Protein 1I9F (pdb70)

Radius of gyration: 8.69 Å; Cα contacts (8 Å, |Δi|>4): 3; chains: 1; bounding box: 22×20×10 Å

Solvent-accessible surface area: 2377 Å² total; per-residue (Å²): 279,226,77,108,177,86,34,53,100,100,77,175,204,174,142,68,63,96,138

Secondary structure (DSSP, 8-state):
---S---HHHHHHHHHHH-

Structure (mmCIF, N/CA/C/O backbone):
data_1I9F
#
_entry.id   1I9F
#
_cell.length_a   1.000
_cell.length_b   1.000
_cell.length_c   1.000
_cell.angle_alpha   90.00
_cell.angle_beta   90.00
_cell.angle_gamma   90.00
#
_symmetry.space_group_name_H-M   'P 1'
#
loop_
_entity.id
_entity.type
_entity.pdbx_description
1 polymer 'REV RESPONSE ELEMENT RNA'
2 polymer 'RSG-1.2 PEPTIDE'
#
loop_
_atom_site.group_PDB
_atom_site.id
_atom_site.type_symbol
_atom_site.label_atom_id
_atom_site.label_alt_id
_atom_site.label_comp_id
_atom_site.label_asym_id
_atom_site.label_entity_id
_atom_site.label_seq_id
_atom_site.pdbx_PDB_ins_code
_atom_site.Cartn_x
_atom_site.Cartn_y
_atom_site.Cartn_z
_atom_site.occupancy
_atom_site.B_iso_or_equiv
_atom_site.auth_seq_id
_atom_site.auth_comp_id
_atom_site.auth_asym_id
_atom_site.auth_atom_id
_atom_site.pdbx_PDB_model_num
ATOM 1104 N N . ARG B 2 1 ? 3.790 13.848 3.313 1.00 0.00 201 ARG B N 1
ATOM 1105 C CA . ARG B 2 1 ? 2.401 13.388 3.426 1.00 0.00 201 ARG B CA 1
ATOM 1106 C C . ARG B 2 1 ? 2.351 11.863 3.375 1.00 0.00 201 ARG B C 1
ATOM 1107 O O . ARG B 2 1 ? 3.300 11.246 2.894 1.00 0.00 201 ARG B O 1
ATOM 1130 N N . ARG B 2 2 ? 1.219 11.312 3.809 1.00 0.00 202 ARG B N 1
ATOM 1131 C CA . ARG B 2 2 ? 0.694 9.969 3.633 1.00 0.00 202 ARG B CA 1
ATOM 1132 C C . ARG B 2 2 ? 1.739 8.879 3.892 1.00 0.00 202 ARG B C 1
ATOM 1133 O O . ARG B 2 2 ? 2.254 8.271 2.960 1.00 0.00 202 ARG B O 1
ATOM 1154 N N . GLY B 2 3 ? 2.044 8.602 5.162 1.00 0.00 203 GLY B N 1
ATOM 1155 C CA . GLY B 2 3 ? 3.049 7.603 5.502 1.00 0.00 203 GLY B CA 1
ATOM 1156 C C . GLY B 2 3 ? 2.883 7.094 6.924 1.00 0.00 203 GLY B C 1
ATOM 1157 O O . GLY B 2 3 ? 3.534 7.593 7.837 1.00 0.00 203 GLY B O 1
ATOM 1161 N N . SER B 2 4 ? 2.000 6.119 7.134 1.00 0.00 204 SER B N 1
ATOM 1162 C CA . SER B 2 4 ? 1.853 5.348 8.328 1.00 0.00 204 SER B CA 1
ATOM 1163 C C . SER B 2 4 ? 2.025 3.871 7.912 1.00 0.00 204 SER B C 1
ATOM 1164 O O . SER B 2 4 ? 3.070 3.549 7.354 1.00 0.00 204 SER B O 1
ATOM 1172 N N . ARG B 2 5 ? 1.051 2.982 8.137 1.00 0.00 205 ARG B N 1
ATOM 1173 C CA . ARG B 2 5 ? 1.054 1.583 7.688 1.00 0.00 205 ARG B CA 1
ATOM 1174 C C . ARG B 2 5 ? -0.354 1.227 7.200 1.00 0.00 205 ARG B C 1
ATOM 1175 O O . ARG B 2 5 ? -1.132 0.630 7.955 1.00 0.00 205 ARG B O 1
ATOM 1196 N N . PRO B 2 6 ? -0.758 1.651 5.991 1.00 0.00 206 PRO B N 1
ATOM 1197 C CA . PRO B 2 6 ? -2.036 1.261 5.413 1.00 0.00 206 PRO B CA 1
ATOM 1198 C C . PRO B 2 6 ? -1.993 -0.173 4.839 1.00 0.00 206 PRO B C 1
ATOM 1199 O O . PRO B 2 6 ? -2.666 -0.442 3.844 1.00 0.00 206 PRO B O 1
ATOM 1210 N N . SER B 2 7 ? -1.232 -1.098 5.436 1.00 0.00 207 SER B N 1
ATOM 1211 C CA . SER B 2 7 ? -0.878 -2.395 4.891 1.00 0.00 207 SER B CA 1
ATOM 1212 C C . SER B 2 7 ? -2.156 -3.219 4.761 1.00 0.00 207 SER B C 1
ATOM 1213 O O . SER B 2 7 ? -2.872 -3.315 5.748 1.00 0.00 207 SER B O 1
ATOM 1221 N N . GLY B 2 8 ? -2.480 -3.785 3.594 1.00 0.00 208 GLY B N 1
ATOM 1222 C CA . GLY B 2 8 ? -3.820 -4.243 3.218 1.00 0.00 208 GLY B CA 1
ATOM 1223 C C . GLY B 2 8 ? -4.543 -4.985 4.339 1.00 0.00 208 GLY B C 1
ATOM 1224 O O . GLY B 2 8 ? -5.539 -4.498 4.885 1.00 0.00 208 GLY B O 1
ATOM 1228 N N . ALA B 2 9 ? -3.997 -6.143 4.721 1.00 0.00 209 ALA B N 1
ATOM 1229 C CA . ALA B 2 9 ? -4.599 -6.995 5.743 1.00 0.00 209 ALA B CA 1
ATOM 1230 C C . ALA B 2 9 ? -4.654 -6.326 7.125 1.00 0.00 209 ALA B C 1
ATOM 1231 O O . ALA B 2 9 ? -5.507 -6.699 7.933 1.00 0.00 209 ALA B O 1
ATOM 1238 N N . GLU B 2 10 ? -3.782 -5.351 7.414 1.00 0.00 210 GLU B N 1
ATOM 1239 C CA . GLU B 2 10 ? -3.759 -4.630 8.680 1.00 0.00 210 GLU B CA 1
ATOM 1240 C C . GLU B 2 10 ? -4.783 -3.494 8.657 1.00 0.00 210 GLU B C 1
ATOM 1241 O O . GLU B 2 10 ? -5.480 -3.225 9.640 1.00 0.00 210 GLU B O 1
ATOM 1253 N N . ARG B 2 11 ? -4.887 -2.811 7.517 1.00 0.00 211 ARG B N 1
ATOM 1254 C CA . ARG B 2 11 ? -5.839 -1.751 7.271 1.00 0.00 211 ARG B CA 1
ATOM 1255 C C . ARG B 2 11 ? -7.229 -2.317 7.414 1.00 0.00 211 ARG B C 1
ATOM 1256 O O . ARG B 2 11 ? -8.060 -1.625 7.981 1.00 0.00 211 ARG B O 1
ATOM 1277 N N . ARG B 2 12 ? -7.487 -3.561 6.995 1.00 0.00 212 ARG B N 1
ATOM 1278 C CA . ARG B 2 12 ? -8.739 -4.270 7.182 1.00 0.00 212 ARG B CA 1
ATOM 1279 C C . ARG B 2 12 ? -9.306 -4.086 8.585 1.00 0.00 212 ARG B C 1
ATOM 1280 O O . ARG B 2 12 ? -10.483 -3.764 8.726 1.00 0.00 212 ARG B O 1
ATOM 1301 N N . ARG B 2 13 ? -8.475 -4.226 9.620 1.00 0.00 213 ARG B N 1
ATOM 1302 C CA . ARG B 2 13 ? -8.907 -4.079 11.011 1.00 0.00 213 ARG B CA 1
ATOM 1303 C C . ARG B 2 13 ? -9.359 -2.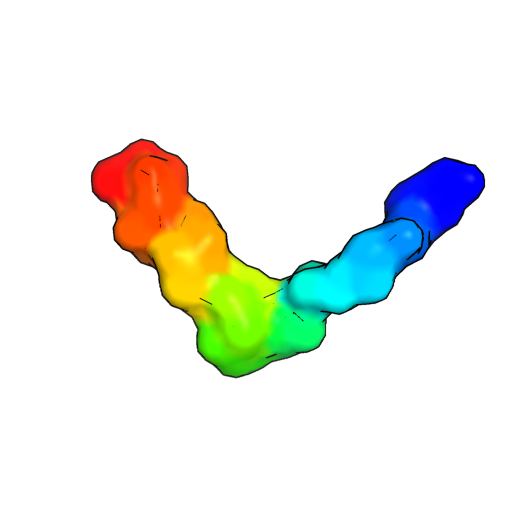646 11.326 1.00 0.00 213 ARG B C 1
ATOM 1304 O O . ARG B 2 13 ? -10.253 -2.458 12.152 1.00 0.00 213 ARG B O 1
ATOM 1325 N N . ARG B 2 14 ? -8.771 -1.632 10.684 1.00 0.00 214 ARG B N 1
ATOM 1326 C CA . ARG B 2 14 ? -9.199 -0.238 10.790 1.00 0.00 214 ARG B CA 1
ATOM 1327 C C . ARG B 2 14 ? -10.409 0.047 9.905 1.00 0.00 214 ARG B C 1
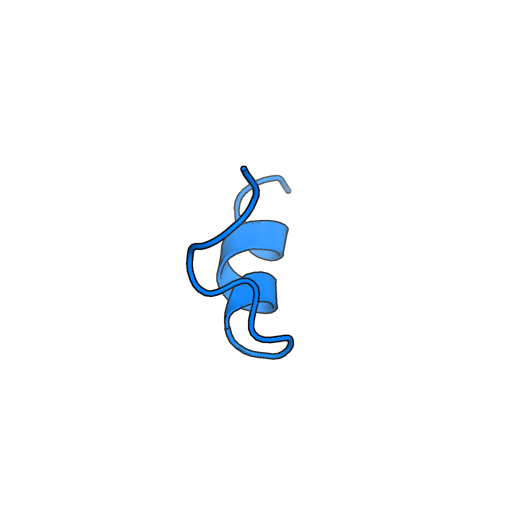ATOM 1328 O O . ARG B 2 14 ? -11.300 0.764 10.345 1.00 0.00 214 ARG B O 1
ATOM 1349 N N . ARG B 2 15 ? -10.494 -0.524 8.702 1.00 0.00 215 ARG B N 1
ATOM 1350 C CA . ARG B 2 15 ? -11.661 -0.368 7.832 1.00 0.00 215 ARG B CA 1
ATOM 1351 C C . ARG B 2 15 ? -12.897 -0.849 8.599 1.00 0.00 215 ARG B C 1
ATOM 1352 O O . ARG B 2 15 ? -13.869 -0.118 8.772 1.00 0.00 215 ARG B O 1
ATOM 1373 N N . ALA B 2 16 ? -12.784 -2.030 9.206 1.00 0.00 216 ALA B N 1
ATOM 1374 C CA . ALA B 2 16 ? -13.731 -2.620 10.146 1.00 0.00 216 ALA B CA 1
ATOM 1375 C C . ALA B 2 16 ? -13.848 -1.879 11.497 1.00 0.00 216 ALA B C 1
ATOM 1376 O O . ALA B 2 16 ? -14.386 -2.458 12.445 1.00 0.00 216 ALA B O 1
ATOM 1383 N N . ALA B 2 17 ? -13.344 -0.647 11.634 1.00 0.00 217 ALA B N 1
ATOM 1384 C CA . ALA B 2 17 ? -13.663 0.265 12.729 1.00 0.00 217 ALA B CA 1
ATOM 1385 C C . ALA B 2 17 ? -14.539 1.435 12.262 1.00 0.00 217 ALA B C 1
ATOM 1386 O O . ALA B 2 17 ? -15.216 2.050 13.092 1.00 0.00 217 ALA B O 1
ATOM 1393 N N . ALA B 2 18 ? -14.557 1.760 10.965 1.00 0.00 218 ALA B N 1
ATOM 1394 C CA . ALA B 2 18 ? -15.498 2.712 10.411 1.00 0.00 218 ALA B CA 1
ATOM 1395 C C . ALA B 2 18 ? -16.919 2.170 10.532 1.00 0.00 218 ALA B C 1
ATOM 1396 O O . ALA B 2 18 ? -17.783 2.883 11.039 1.00 0.00 218 ALA B O 1
ATOM 1403 N N . ALA B 2 19 ? -17.132 0.914 10.110 1.00 0.00 219 ALA B N 1
ATOM 1404 C CA . ALA B 2 19 ? -18.405 0.205 10.181 1.00 0.00 219 ALA B CA 1
ATOM 1405 C C . ALA B 2 19 ? -18.982 0.301 11.584 1.00 0.00 219 ALA B C 1
ATOM 1406 O O . ALA B 2 19 ? -18.298 -0.147 12.531 1.00 0.00 219 ALA B O 1
ATOM 2517 N N . ARG B 2 1 ? 2.070 14.181 2.765 1.00 0.00 201 ARG B N 2
ATOM 2518 C CA . ARG B 2 1 ? 1.119 13.520 1.864 1.00 0.00 201 ARG B CA 2
ATOM 2519 C C . ARG B 2 1 ? 1.203 12.023 2.128 1.00 0.00 201 ARG B C 2
ATOM 2520 O O . ARG B 2 1 ? 2.311 11.503 2.257 1.00 0.00 201 ARG B O 2
ATOM 2543 N N . ARG B 2 2 ? 0.058 11.331 2.148 1.00 0.00 202 ARG B N 2
ATOM 2544 C CA . ARG B 2 2 ? -0.037 9.869 2.187 1.00 0.00 202 ARG B CA 2
ATOM 2545 C C . ARG B 2 2 ? 0.706 9.266 3.384 1.00 0.00 202 ARG B C 2
ATOM 2546 O O . ARG B 2 2 ? 1.146 8.120 3.336 1.00 0.00 202 ARG B O 2
ATOM 2567 N N . GLY B 2 3 ? 0.778 10.001 4.498 1.00 0.00 203 GLY B N 2
ATOM 2568 C CA . GLY B 2 3 ? 1.422 9.569 5.735 1.00 0.00 203 GLY B CA 2
ATOM 2569 C C . GLY B 2 3 ? 0.727 8.397 6.443 1.00 0.00 203 GLY B C 2
ATOM 2570 O O . GLY B 2 3 ? 1.085 8.086 7.577 1.00 0.00 203 GLY B O 2
ATOM 2574 N N . SER B 2 4 ? -0.272 7.757 5.832 1.00 0.00 204 SER B N 2
ATOM 2575 C CA . SER B 2 4 ? -0.984 6.610 6.366 1.00 0.00 204 SER B CA 2
ATOM 2576 C C . SER B 2 4 ? -1.128 5.594 5.229 1.00 0.00 204 SER B C 2
ATOM 2577 O O . SER B 2 4 ? -2.186 5.457 4.613 1.00 0.00 204 SER B O 2
ATOM 2585 N N . ARG B 2 5 ? -0.031 4.903 4.906 1.00 0.00 205 ARG B N 2
ATOM 2586 C CA . ARG B 2 5 ? -0.073 3.721 4.046 1.00 0.00 205 ARG B CA 2
ATOM 2587 C C . ARG B 2 5 ? -0.818 2.613 4.803 1.00 0.00 205 ARG B C 2
ATOM 2588 O O . ARG B 2 5 ? -0.448 2.351 5.954 1.00 0.00 205 ARG B O 2
ATOM 2609 N N . PRO B 2 6 ? -1.864 1.983 4.242 1.00 0.00 206 PRO B N 2
ATOM 2610 C CA . PRO B 2 6 ? -2.508 0.840 4.874 1.00 0.00 206 PRO B CA 2
ATOM 2611 C C . PRO B 2 6 ? -1.607 -0.394 4.761 1.00 0.00 206 PRO B C 2
ATOM 2612 O O . PRO B 2 6 ? -0.704 -0.439 3.920 1.00 0.00 206 PRO B O 2
ATOM 2623 N N . SER B 2 7 ? -1.890 -1.426 5.550 1.00 0.00 207 SER B N 2
ATOM 2624 C CA . SER B 2 7 ? -1.414 -2.765 5.384 1.00 0.00 207 SER B CA 2
ATOM 2625 C C . SER B 2 7 ? -2.633 -3.577 4.948 1.00 0.00 207 SER B C 2
ATOM 2626 O O . SER B 2 7 ? -3.693 -3.429 5.561 1.00 0.00 207 SER B O 2
ATOM 2634 N N . GLY B 2 8 ? -2.528 -4.383 3.891 1.00 0.00 208 GLY B N 2
ATOM 2635 C CA . GLY B 2 8 ? -3.692 -4.853 3.146 1.00 0.00 208 GLY B CA 2
ATOM 2636 C C . GLY B 2 8 ? -4.732 -5.525 4.032 1.00 0.00 208 GLY B C 2
ATOM 2637 O O . GLY B 2 8 ? -5.843 -5.018 4.188 1.00 0.00 208 GLY B O 2
ATOM 2641 N N . ALA B 2 9 ? -4.361 -6.638 4.660 1.00 0.00 209 ALA B N 2
ATOM 2642 C CA . ALA B 2 9 ? -5.253 -7.367 5.550 1.00 0.00 209 ALA B CA 2
ATOM 2643 C C . ALA B 2 9 ? -5.444 -6.661 6.900 1.00 0.00 209 ALA B C 2
ATOM 2644 O O . ALA B 2 9 ? -6.344 -7.024 7.657 1.00 0.00 209 ALA B O 2
ATOM 2651 N N . GLU B 2 10 ? -4.633 -5.656 7.240 1.00 0.00 210 GLU B N 2
ATOM 2652 C CA . GLU B 2 10 ? -4.827 -4.861 8.450 1.00 0.00 210 GLU B CA 2
ATOM 2653 C C . GLU B 2 10 ? -5.968 -3.854 8.282 1.00 0.00 210 GLU B C 2
ATOM 2654 O O . GLU B 2 10 ? -6.599 -3.448 9.266 1.00 0.00 210 GLU B O 2
ATOM 2666 N N . ARG B 2 11 ? -6.270 -3.460 7.043 1.00 0.00 211 ARG B N 2
ATOM 2667 C CA . ARG B 2 11 ? -7.332 -2.511 6.749 1.00 0.00 211 ARG B CA 2
ATOM 2668 C C . ARG B 2 11 ? -8.693 -3.043 7.212 1.00 0.00 211 ARG B C 2
ATOM 2669 O O . ARG B 2 11 ? -9.535 -2.259 7.642 1.00 0.00 211 ARG B O 2
ATOM 2690 N N . ARG B 2 12 ? -8.886 -4.364 7.292 1.00 0.00 212 ARG B N 2
ATOM 2691 C CA . ARG B 2 12 ? -10.049 -5.001 7.870 1.00 0.00 212 ARG B CA 2
ATOM 2692 C C . ARG B 2 12 ? -10.262 -4.612 9.335 1.00 0.00 212 ARG B C 2
ATOM 2693 O O . ARG B 2 12 ? -11.410 -4.541 9.775 1.00 0.00 212 ARG B O 2
ATOM 2714 N N . ARG B 2 13 ? -9.201 -4.344 10.106 1.00 0.00 213 ARG B N 2
ATOM 2715 C CA . ARG B 2 13 ? -9.347 -3.848 11.478 1.00 0.00 213 ARG B CA 2
ATOM 2716 C C . ARG B 2 13 ? -9.689 -2.360 11.484 1.00 0.00 213 ARG B C 2
ATOM 2717 O O . ARG B 2 13 ? -10.415 -1.904 12.366 1.00 0.00 213 ARG B O 2
ATOM 2738 N N . ARG B 2 14 ? -9.266 -1.602 10.466 1.00 0.00 214 ARG B N 2
ATOM 2739 C CA . ARG B 2 14 ? -9.653 -0.200 10.308 1.00 0.00 214 ARG B CA 2
ATOM 2740 C C . ARG B 2 14 ? -11.172 -0.070 10.215 1.00 0.00 214 ARG B C 2
ATOM 2741 O O . ARG B 2 14 ? -11.725 0.892 10.736 1.00 0.00 214 ARG B O 2
ATOM 2762 N N . ARG B 2 15 ? -11.868 -1.065 9.658 1.00 0.00 215 ARG B N 2
ATOM 2763 C CA . ARG B 2 15 ? -13.327 -1.055 9.575 1.00 0.00 215 ARG B CA 2
ATOM 2764 C C . ARG B 2 15 ? -13.922 -0.949 10.966 1.00 0.00 215 ARG B C 2
ATOM 2765 O O . ARG B 2 15 ? -14.785 -0.106 11.210 1.00 0.00 215 ARG B O 2
ATOM 2786 N N . ALA B 2 16 ? -13.437 -1.785 11.884 1.00 0.00 216 ALA B N 2
ATOM 2787 C CA . ALA B 2 16 ? -13.896 -1.809 13.260 1.00 0.00 216 ALA B CA 2
ATOM 2788 C C . ALA B 2 16 ? -13.543 -0.538 14.021 1.00 0.00 216 ALA B C 2
ATOM 2789 O O . ALA B 2 16 ? -14.241 -0.143 14.956 1.00 0.00 216 ALA B O 2
ATOM 2796 N N . ALA B 2 17 ? -12.441 0.071 13.612 1.00 0.00 217 ALA B N 2
ATOM 2797 C CA . ALA B 2 17 ? -11.891 1.311 14.143 1.00 0.00 217 ALA B CA 2
ATOM 2798 C C . ALA B 2 17 ? -12.691 2.534 13.674 1.00 0.00 217 ALA B C 2
ATOM 2799 O O . ALA B 2 17 ? -12.782 3.519 14.411 1.00 0.00 217 ALA B O 2
ATOM 2806 N N . ALA B 2 18 ? -13.274 2.497 12.473 1.00 0.00 218 ALA B N 2
ATOM 2807 C CA . ALA B 2 18 ? -14.234 3.469 11.997 1.00 0.00 218 ALA B CA 2
ATOM 2808 C C . ALA B 2 18 ? -15.587 3.279 12.695 1.00 0.00 218 ALA B C 2
ATOM 2809 O O . ALA B 2 18 ? -16.232 4.271 13.040 1.00 0.00 218 ALA B O 2
ATOM 2816 N N . ALA B 2 19 ? -15.996 2.018 12.885 1.00 0.00 219 ALA B N 2
ATOM 2817 C CA . ALA B 2 19 ? -17.260 1.582 13.469 1.00 0.00 219 ALA B CA 2
ATOM 2818 C C . ALA B 2 19 ? -17.334 1.830 14.974 1.00 0.00 219 ALA B C 2
ATOM 2819 O O . ALA B 2 19 ? -18.400 1.530 15.568 1.00 0.00 219 ALA B O 2
ATOM 3930 N N . ARG B 2 1 ? -1.392 15.633 -1.467 1.00 0.00 201 ARG B N 3
ATOM 3931 C CA . ARG B 2 1 ? -0.551 14.482 -1.848 1.00 0.00 201 ARG B CA 3
ATOM 3932 C C . ARG B 2 1 ? -0.182 13.636 -0.599 1.00 0.00 201 ARG B C 3
ATOM 3933 O O . ARG B 2 1 ? 0.763 14.014 0.093 1.00 0.00 201 ARG B O 3
ATOM 3956 N N . ARG B 2 2 ? -0.871 12.523 -0.277 1.00 0.00 202 ARG B N 3
ATOM 3957 C CA . ARG B 2 2 ? -0.571 11.683 0.904 1.00 0.00 202 ARG B CA 3
ATOM 3958 C C . ARG B 2 2 ? -1.106 10.239 0.750 1.00 0.00 202 ARG B C 3
ATOM 3959 O O . ARG B 2 2 ? -2.095 9.855 1.369 1.00 0.00 202 ARG B O 3
ATOM 3980 N N . GLY B 2 3 ? -0.398 9.382 0.010 1.00 0.00 203 GLY B N 3
ATOM 3981 C CA . GLY B 2 3 ? -0.795 7.996 -0.275 1.00 0.00 203 GLY B CA 3
ATOM 3982 C C . GLY B 2 3 ? -0.603 7.007 0.884 1.00 0.00 203 GLY B C 3
ATOM 3983 O O . GLY B 2 3 ? -0.245 5.857 0.645 1.00 0.00 203 GLY B O 3
ATOM 3987 N N . SER B 2 4 ? -0.836 7.426 2.129 1.00 0.00 204 SER B N 3
ATOM 3988 C CA . SER B 2 4 ? -0.566 6.743 3.401 1.00 0.00 204 SER B CA 3
ATOM 3989 C C . SER B 2 4 ? -1.522 5.560 3.683 1.00 0.00 204 SER B C 3
ATOM 3990 O O . SER B 2 4 ? -1.942 5.352 4.825 1.00 0.00 204 SER B O 3
ATOM 3998 N N . ARG B 2 5 ? -1.912 4.799 2.661 1.00 0.00 205 ARG B N 3
ATOM 3999 C CA . ARG B 2 5 ? -2.831 3.671 2.788 1.00 0.00 205 ARG B CA 3
ATOM 4000 C C . ARG B 2 5 ? -2.201 2.526 3.576 1.00 0.00 205 ARG B C 3
ATOM 4001 O O . ARG B 2 5 ? -1.188 1.993 3.116 1.00 0.00 205 ARG B O 3
ATOM 4022 N N . PRO B 2 6 ? -2.822 2.056 4.673 1.00 0.00 206 PRO B N 3
ATOM 4023 C CA . PRO B 2 6 ? -2.568 0.705 5.140 1.00 0.00 206 PRO B CA 3
ATOM 4024 C C . PRO B 2 6 ? -3.156 -0.317 4.149 1.00 0.00 206 PRO B C 3
ATOM 4025 O O . PRO B 2 6 ? -3.974 0.029 3.290 1.00 0.00 206 PRO B O 3
ATOM 4036 N N . SER B 2 7 ? -2.755 -1.580 4.272 1.00 0.00 207 SER B N 3
ATOM 4037 C CA . SER B 2 7 ? -2.916 -2.631 3.284 1.00 0.00 207 SER B CA 3
ATOM 4038 C C . SER B 2 7 ? -4.285 -3.302 3.308 1.00 0.00 207 SER B C 3
ATOM 4039 O O . SER B 2 7 ? -5.121 -2.957 4.134 1.00 0.00 207 SER B O 3
ATOM 4047 N N . GLY B 2 8 ? -4.510 -4.295 2.438 1.00 0.00 208 GLY B N 3
ATOM 4048 C CA . GLY B 2 8 ? -5.754 -5.054 2.390 1.00 0.00 208 GLY B CA 3
ATOM 4049 C C . GLY B 2 8 ? -6.179 -5.517 3.784 1.00 0.00 208 GLY B C 3
ATOM 4050 O O . GLY B 2 8 ? -7.272 -5.151 4.236 1.00 0.00 208 GLY B O 3
ATOM 4054 N N . ALA B 2 9 ? -5.331 -6.287 4.478 1.00 0.00 209 ALA B N 3
ATOM 4055 C CA . ALA B 2 9 ? -5.665 -6.809 5.797 1.00 0.00 209 ALA B CA 3
ATOM 4056 C C . ALA B 2 9 ? -5.418 -5.781 6.908 1.00 0.00 209 ALA B C 3
ATOM 4057 O O . ALA B 2 9 ? -6.094 -5.845 7.936 1.00 0.00 209 ALA B O 3
ATOM 4064 N N . GLU B 2 10 ? -4.490 -4.831 6.764 1.00 0.00 210 GLU B N 3
ATOM 4065 C CA . GLU B 2 10 ? -4.248 -3.867 7.839 1.00 0.00 210 GLU B CA 3
ATOM 4066 C C . GLU B 2 10 ? -5.376 -2.831 7.883 1.00 0.00 210 GLU B C 3
ATOM 4067 O O . GLU B 2 10 ? -5.908 -2.505 8.944 1.00 0.00 210 GLU B O 3
ATOM 4079 N N . ARG B 2 11 ? -5.827 -2.353 6.723 1.00 0.00 211 ARG B N 3
ATOM 4080 C CA . ARG B 2 11 ? -6.996 -1.491 6.619 1.00 0.00 211 ARG B CA 3
ATOM 4081 C C . ARG B 2 11 ? -8.241 -2.233 7.103 1.00 0.00 211 ARG B C 3
ATOM 4082 O O . ARG B 2 11 ? -9.100 -1.583 7.691 1.00 0.00 211 ARG B O 3
ATOM 4103 N N . ARG B 2 12 ? -8.344 -3.563 6.973 1.00 0.00 212 ARG B N 3
ATOM 4104 C CA . ARG B 2 12 ? -9.353 -4.375 7.622 1.00 0.00 212 ARG B CA 3
ATOM 4105 C C . ARG B 2 12 ? -9.343 -4.161 9.128 1.00 0.00 212 ARG B C 3
ATOM 4106 O O . ARG B 2 12 ? -10.389 -3.846 9.698 1.00 0.00 212 ARG B O 3
ATOM 4127 N N . ARG B 2 13 ? -8.177 -4.290 9.770 1.00 0.00 213 ARG B N 3
ATOM 4128 C CA . ARG B 2 13 ? -8.041 -4.013 11.196 1.00 0.00 213 ARG B CA 3
ATOM 4129 C C . ARG B 2 13 ? -8.465 -2.573 11.479 1.00 0.00 213 ARG B C 3
ATOM 4130 O O . ARG B 2 13 ? -9.238 -2.363 12.405 1.00 0.00 213 ARG B O 3
ATOM 4151 N N . ARG B 2 14 ? -8.025 -1.591 10.681 1.00 0.00 214 ARG B N 3
ATOM 4152 C CA . ARG B 2 14 ? -8.427 -0.190 1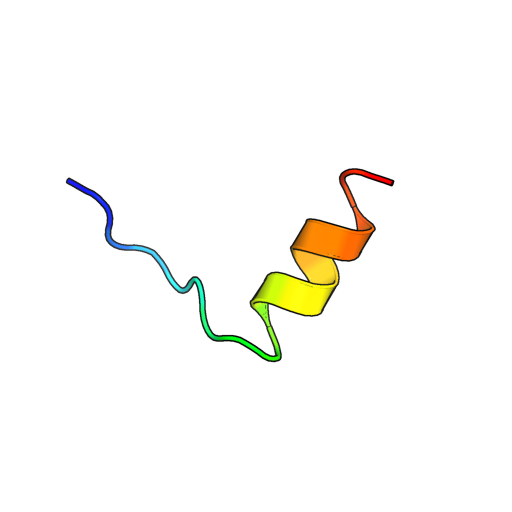0.847 1.00 0.00 214 ARG B CA 3
ATOM 4153 C C . ARG B 2 14 ? -9.950 -0.031 10.806 1.00 0.00 214 ARG B C 3
ATOM 4154 O O . ARG B 2 14 ? -10.506 0.631 11.676 1.00 0.00 214 ARG B O 3
ATOM 4175 N N . ARG B 2 15 ? -10.629 -0.624 9.819 1.00 0.00 215 ARG B N 3
ATOM 4176 C CA . ARG B 2 15 ? -12.071 -0.531 9.605 1.00 0.00 215 ARG B CA 3
ATOM 4177 C C . ARG B 2 15 ? -12.780 -1.013 10.868 1.00 0.00 215 ARG B C 3
ATOM 4178 O O . ARG B 2 15 ? -13.648 -0.327 11.395 1.00 0.00 215 ARG B O 3
ATOM 4199 N N . ALA B 2 16 ? -12.368 -2.170 11.390 1.00 0.00 216 ALA B N 3
ATOM 4200 C CA . ALA B 2 16 ? -12.935 -2.763 12.593 1.00 0.00 216 ALA B CA 3
ATOM 4201 C C . ALA B 2 16 ? -12.421 -2.161 13.904 1.00 0.00 216 ALA B C 3
ATOM 4202 O O . ALA B 2 16 ? -12.867 -2.585 14.968 1.00 0.00 216 ALA B O 3
ATOM 4209 N N . ALA B 2 17 ? -11.511 -1.190 13.848 1.00 0.00 217 ALA B N 3
ATOM 4210 C CA . ALA B 2 17 ? -11.040 -0.433 15.003 1.00 0.00 217 ALA B CA 3
ATOM 4211 C C . ALA B 2 17 ? -11.718 0.939 15.090 1.00 0.00 217 ALA B C 3
ATOM 4212 O O . ALA B 2 17 ? -11.507 1.646 16.075 1.00 0.00 217 ALA B O 3
ATOM 4219 N N . ALA B 2 18 ? -12.496 1.325 14.072 1.00 0.00 218 ALA B N 3
ATOM 4220 C CA . ALA B 2 18 ? -13.250 2.549 14.001 1.00 0.00 218 ALA B CA 3
ATOM 4221 C C . ALA B 2 18 ? -14.708 2.388 14.462 1.00 0.00 218 ALA B C 3
ATOM 4222 O O . ALA B 2 18 ? -15.349 3.406 14.724 1.00 0.00 218 ALA B O 3
ATOM 4229 N N . ALA B 2 19 ? -15.219 1.148 14.525 1.00 0.00 219 ALA B N 3
ATOM 4230 C CA . ALA B 2 19 ? -16.605 0.837 14.870 1.00 0.00 219 ALA B CA 3
ATOM 4231 C C . ALA B 2 19 ? -16.976 1.286 16.285 1.00 0.00 219 ALA B C 3
ATOM 4232 O O . ALA B 2 19 ? -18.086 1.852 16.424 1.00 0.00 219 ALA B O 3
ATOM 5343 N N . ARG B 2 1 ? 3.590 14.703 6.561 1.00 0.00 201 ARG B N 4
ATOM 5344 C CA . ARG B 2 1 ? 2.806 14.546 5.327 1.00 0.00 201 ARG B CA 4
ATOM 5345 C C . ARG B 2 1 ? 2.614 13.043 5.109 1.00 0.00 201 ARG B C 4
ATOM 5346 O O . ARG B 2 1 ? 3.599 12.394 4.775 1.00 0.00 201 ARG B O 4
ATOM 5369 N N . ARG B 2 2 ? 1.411 12.517 5.378 1.00 0.00 202 ARG B N 4
ATOM 5370 C CA . ARG B 2 2 ? 0.973 11.119 5.353 1.00 0.00 202 ARG B CA 4
ATOM 5371 C C . ARG B 2 2 ? 2.090 10.141 5.703 1.00 0.00 202 ARG B C 4
ATOM 5372 O O . ARG B 2 2 ? 2.795 9.639 4.830 1.00 0.00 202 ARG B O 4
ATOM 5393 N N . GLY B 2 3 ? 2.236 9.872 7.000 1.00 0.00 203 GLY B N 4
ATOM 5394 C CA . GLY B 2 3 ? 2.933 8.691 7.454 1.00 0.00 203 GLY B CA 4
ATOM 5395 C C . GLY B 2 3 ? 1.951 7.529 7.366 1.00 0.00 203 GLY B C 4
ATOM 5396 O O . GLY B 2 3 ? 1.391 7.267 6.308 1.00 0.00 203 GLY B O 4
ATOM 5400 N N . SER B 2 4 ? 1.765 6.848 8.499 1.00 0.00 204 SER B N 4
ATOM 5401 C CA . SER B 2 4 ? 0.931 5.669 8.735 1.00 0.00 204 SER B CA 4
ATOM 5402 C C . SER B 2 4 ? 0.693 4.847 7.461 1.00 0.00 204 SER B C 4
ATOM 5403 O O . SER B 2 4 ? -0.441 4.664 7.022 1.00 0.00 204 SER B O 4
ATOM 5411 N N . ARG B 2 5 ? 1.799 4.360 6.889 1.00 0.00 205 ARG B N 4
ATOM 5412 C CA . ARG B 2 5 ? 1.867 3.617 5.638 1.00 0.00 205 ARG B CA 4
ATOM 5413 C C . ARG B 2 5 ? 0.836 2.474 5.674 1.00 0.00 205 ARG B C 4
ATOM 5414 O O . A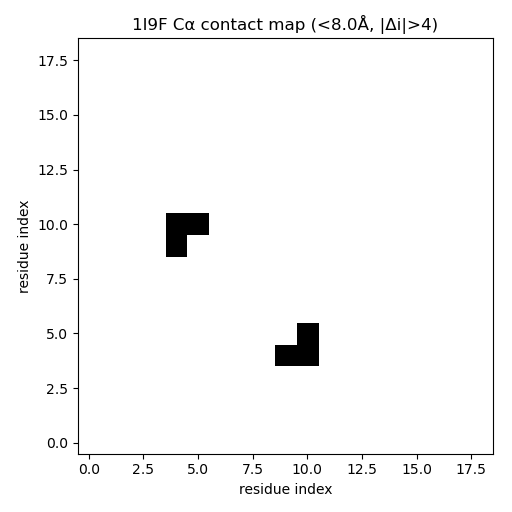RG B 2 5 ? 0.998 1.583 6.516 1.00 0.00 205 ARG B O 4
ATOM 5435 N N . PRO B 2 6 ? -0.245 2.533 4.880 1.00 0.00 206 PRO B N 4
ATOM 5436 C CA . PRO B 2 6 ? -1.401 1.670 5.062 1.00 0.00 206 PRO B CA 4
ATOM 5437 C C . PRO B 2 6 ? -1.171 0.304 4.406 1.00 0.00 206 PRO B C 4
ATOM 5438 O O . PRO B 2 6 ? -1.615 0.052 3.284 1.00 0.00 206 PRO B O 4
ATOM 5449 N N . SER B 2 7 ? -0.476 -0.595 5.099 1.00 0.00 207 SER B N 4
ATOM 5450 C CA . SER B 2 7 ? -0.133 -1.904 4.606 1.00 0.00 207 SER B CA 4
ATOM 5451 C C . SER B 2 7 ? -1.408 -2.725 4.425 1.00 0.00 207 SER B C 4
ATOM 5452 O O . SER B 2 7 ? -2.287 -2.639 5.279 1.00 0.00 207 SER B O 4
ATOM 5460 N N . GLY B 2 8 ? -1.522 -3.500 3.342 1.00 0.00 208 GLY B N 4
ATOM 5461 C CA . GLY B 2 8 ? -2.772 -4.089 2.867 1.00 0.00 208 GLY B CA 4
ATOM 5462 C C . GLY B 2 8 ? -3.567 -4.767 3.981 1.00 0.00 208 GLY B C 4
ATOM 5463 O O . GLY B 2 8 ? -4.693 -4.364 4.273 1.00 0.00 208 GLY B O 4
ATOM 5467 N N . ALA B 2 9 ? -2.977 -5.774 4.628 1.00 0.00 209 ALA B N 4
ATOM 5468 C CA . ALA B 2 9 ? -3.637 -6.534 5.685 1.00 0.00 209 ALA B CA 4
ATOM 5469 C C . ALA B 2 9 ? -3.858 -5.727 6.970 1.00 0.00 209 ALA B C 4
ATOM 5470 O O . ALA B 2 9 ? -4.599 -6.185 7.838 1.00 0.00 209 ALA B O 4
ATOM 5477 N N . GLU B 2 10 ? -3.236 -4.558 7.139 1.00 0.00 210 GLU B N 4
ATOM 5478 C CA . GLU B 2 10 ? -3.524 -3.675 8.258 1.00 0.00 210 GLU B CA 4
ATOM 5479 C C . GLU B 2 10 ? -4.710 -2.788 7.885 1.00 0.00 210 GLU B C 4
ATOM 5480 O O . GLU B 2 10 ? -5.730 -2.778 8.570 1.00 0.00 210 GLU B O 4
ATOM 5492 N N . ARG B 2 11 ? -4.609 -2.095 6.748 1.00 0.00 211 ARG B N 4
ATOM 5493 C CA . ARG B 2 11 ? -5.629 -1.220 6.182 1.00 0.00 211 ARG B CA 4
ATOM 5494 C C . ARG B 2 11 ? -6.942 -1.969 5.955 1.00 0.00 211 ARG B C 4
ATOM 5495 O O . ARG B 2 11 ? -8.006 -1.361 6.026 1.00 0.00 211 ARG B O 4
ATOM 5516 N N . ARG B 2 12 ? -6.902 -3.295 5.785 1.00 0.00 212 ARG B N 4
ATOM 5517 C CA . ARG B 2 12 ? -8.037 -4.198 5.791 1.00 0.00 212 ARG B CA 4
ATOM 5518 C C . ARG B 2 12 ? -9.012 -3.901 6.929 1.00 0.00 212 ARG B C 4
ATOM 5519 O O . ARG B 2 12 ? -10.219 -4.053 6.721 1.00 0.00 212 ARG B O 4
ATOM 5540 N N . ARG B 2 13 ? -8.535 -3.481 8.112 1.00 0.00 213 ARG B N 4
ATOM 5541 C CA . ARG B 2 13 ? -9.460 -3.170 9.201 1.00 0.00 213 ARG B CA 4
ATOM 5542 C C . ARG B 2 13 ? -10.280 -1.905 8.947 1.00 0.00 213 ARG B C 4
ATOM 5543 O O . ARG B 2 13 ? -11.339 -1.792 9.553 1.00 0.00 213 ARG B O 4
ATOM 5564 N N . ARG B 2 14 ? -9.848 -0.963 8.092 1.00 0.00 214 ARG B N 4
ATOM 5565 C CA . ARG B 2 14 ? -10.581 0.290 7.847 1.00 0.00 214 ARG B CA 4
ATOM 5566 C C . ARG B 2 14 ? -11.991 -0.011 7.360 1.00 0.00 214 ARG B C 4
ATOM 5567 O O . ARG B 2 14 ? -12.936 0.660 7.769 1.00 0.00 214 ARG B O 4
ATOM 5588 N N . ARG B 2 15 ? -12.134 -1.070 6.557 1.00 0.00 215 ARG B N 4
ATOM 5589 C CA . ARG B 2 15 ? -13.412 -1.585 6.087 1.00 0.00 215 ARG B CA 4
ATOM 5590 C C . ARG B 2 15 ? -14.311 -1.812 7.301 1.00 0.00 215 ARG B C 4
ATOM 5591 O O . ARG B 2 15 ? -15.363 -1.195 7.452 1.00 0.00 215 ARG B O 4
ATOM 5612 N N . ALA B 2 16 ? -13.842 -2.650 8.220 1.00 0.00 216 ALA B N 4
ATOM 5613 C CA . ALA B 2 16 ? -14.474 -2.986 9.482 1.00 0.00 216 ALA B CA 4
ATOM 5614 C C . ALA B 2 16 ? -14.372 -1.865 10.536 1.00 0.00 216 ALA B C 4
ATOM 5615 O O . ALA B 2 16 ? -14.560 -2.152 11.719 1.00 0.00 216 ALA B O 4
ATOM 5622 N N . ALA B 2 17 ? -14.043 -0.623 10.163 1.00 0.00 217 ALA B N 4
ATOM 5623 C CA . ALA B 2 17 ? -13.955 0.522 11.069 1.00 0.00 217 ALA B CA 4
ATOM 5624 C C . ALA B 2 17 ? -14.895 1.650 10.636 1.00 0.00 217 ALA B C 4
ATOM 5625 O O . ALA B 2 17 ? -15.348 2.411 11.494 1.00 0.00 217 ALA B O 4
ATOM 5632 N N . ALA B 2 18 ? -15.244 1.728 9.347 1.00 0.00 218 ALA B N 4
ATOM 5633 C CA . ALA B 2 18 ? -16.446 2.358 8.842 1.00 0.00 218 ALA B CA 4
ATOM 5634 C C . ALA B 2 18 ? -17.703 1.497 9.086 1.00 0.00 218 ALA B C 4
ATOM 5635 O O . ALA B 2 18 ? -18.812 1.911 8.739 1.00 0.00 218 ALA B O 4
ATOM 5642 N N . ALA B 2 19 ? -17.532 0.293 9.642 1.00 0.00 219 ALA B N 4
ATOM 5643 C CA . ALA B 2 19 ? -18.606 -0.511 10.192 1.00 0.00 219 ALA B CA 4
ATOM 5644 C C . ALA B 2 19 ? -18.992 0.103 11.526 1.00 0.00 219 ALA B C 4
ATOM 5645 O O . ALA B 2 19 ? -19.984 0.857 11.584 1.00 0.00 219 ALA B O 4
ATOM 6756 N N . ARG B 2 1 ? -0.813 12.686 -1.756 1.00 0.00 201 ARG B N 5
ATOM 6757 C CA . ARG B 2 1 ? 0.312 11.735 -1.728 1.00 0.00 201 ARG B CA 5
ATOM 6758 C C . ARG B 2 1 ? -0.113 10.518 -0.893 1.00 0.00 201 ARG B C 5
ATOM 6759 O O . ARG B 2 1 ? 0.100 10.495 0.314 1.00 0.00 201 ARG B O 5
ATOM 6782 N N . ARG B 2 2 ? -0.758 9.546 -1.550 1.00 0.00 202 ARG B N 5
ATOM 6783 C CA . ARG B 2 2 ? -1.208 8.227 -1.099 1.00 0.00 202 ARG B CA 5
ATOM 6784 C C . ARG B 2 2 ? -1.455 8.076 0.400 1.00 0.00 202 ARG B C 5
ATOM 6785 O O . ARG B 2 2 ? -0.860 7.228 1.060 1.00 0.00 202 ARG B O 5
ATOM 6806 N N . GLY B 2 3 ? -2.435 8.826 0.902 1.00 0.00 203 GLY B N 5
ATOM 6807 C CA . GLY B 2 3 ? -2.857 8.766 2.302 1.00 0.00 203 GLY B CA 5
ATOM 6808 C C . GLY B 2 3 ? -3.551 7.461 2.701 1.00 0.00 203 GLY B C 5
ATOM 6809 O O . GLY B 2 3 ? -3.762 7.203 3.886 1.00 0.00 203 GLY B O 5
ATOM 6813 N N . SER B 2 4 ? -3.883 6.594 1.744 1.00 0.00 204 SER B N 5
ATOM 6814 C CA . SER B 2 4 ? -4.378 5.246 1.963 1.00 0.00 204 SER B CA 5
ATOM 6815 C C . SER B 2 4 ? -3.196 4.335 2.331 1.00 0.00 204 SER B C 5
ATOM 6816 O O . SER B 2 4 ? -2.913 3.354 1.635 1.00 0.00 204 SER B O 5
ATOM 6824 N N . ARG B 2 5 ? -2.541 4.648 3.450 1.00 0.00 205 ARG B N 5
ATOM 6825 C CA . ARG B 2 5 ? -1.499 3.845 4.094 1.00 0.00 205 ARG B CA 5
ATOM 6826 C C . ARG B 2 5 ? -1.914 2.367 4.124 1.00 0.00 205 ARG B C 5
ATOM 6827 O O . ARG B 2 5 ? -2.860 2.036 4.839 1.00 0.00 205 ARG B O 5
ATOM 6848 N N . PRO B 2 6 ? -1.233 1.467 3.394 1.00 0.00 206 PRO B N 5
ATOM 6849 C CA . PRO B 2 6 ? -1.638 0.079 3.229 1.00 0.00 206 PRO B CA 5
ATOM 6850 C C . PRO B 2 6 ? -1.256 -0.806 4.433 1.00 0.00 206 PRO B C 5
ATOM 6851 O O . PRO B 2 6 ? -1.621 -1.979 4.509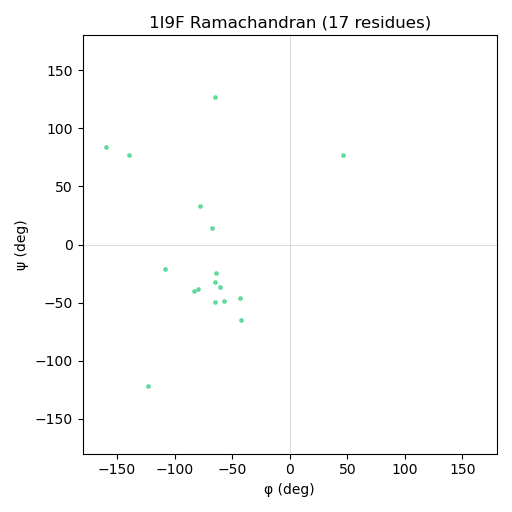 1.00 0.00 206 PRO B O 5
ATOM 6862 N N . SER B 2 7 ? -0.470 -0.279 5.362 1.00 0.00 207 SER B N 5
ATOM 6863 C CA . SER B 2 7 ? 0.808 -0.876 5.715 1.00 0.00 207 SER B CA 5
ATOM 6864 C C . SER B 2 7 ? 0.693 -1.773 6.944 1.00 0.00 207 SER B C 5
ATOM 6865 O O . SER B 2 7 ? 0.513 -1.270 8.053 1.00 0.00 207 SER B O 5
ATOM 6873 N N . GLY B 2 8 ? 0.787 -3.088 6.747 1.00 0.00 208 GLY B N 5
ATOM 6874 C CA . GLY B 2 8 ? 0.693 -4.097 7.792 1.00 0.00 208 GLY B CA 5
ATOM 6875 C C . GLY B 2 8 ? -0.691 -4.741 7.818 1.00 0.00 208 GLY B C 5
ATOM 6876 O O . GLY B 2 8 ? -1.236 -4.960 8.902 1.00 0.00 208 GLY B O 5
ATOM 6880 N N . ALA B 2 9 ? -1.285 -4.987 6.639 1.00 0.00 209 ALA B N 5
ATOM 6881 C CA . ALA B 2 9 ? -2.698 -5.341 6.447 1.00 0.00 209 ALA B CA 5
ATOM 6882 C C . ALA B 2 9 ? -3.651 -4.255 6.992 1.00 0.00 209 ALA B C 5
ATOM 6883 O O . ALA B 2 9 ? -4.850 -4.484 7.129 1.00 0.00 209 ALA B O 5
ATOM 6890 N N . GLU B 2 10 ? -3.138 -3.067 7.322 1.00 0.00 210 GLU B N 5
ATOM 6891 C CA . GLU B 2 10 ? -3.844 -2.068 8.118 1.00 0.00 210 GLU B CA 5
ATOM 6892 C C . GLU B 2 10 ? -5.031 -1.469 7.364 1.00 0.00 210 GLU B C 5
ATOM 6893 O O . GLU B 2 10 ? -6.083 -1.182 7.932 1.00 0.00 210 GLU B O 5
ATOM 6905 N N . ARG B 2 11 ? -4.884 -1.288 6.056 1.00 0.00 211 ARG B N 5
ATOM 6906 C CA . ARG B 2 11 ? -5.933 -0.697 5.235 1.00 0.00 211 ARG B CA 5
ATOM 6907 C C . ARG B 2 11 ? -7.009 -1.734 4.923 1.00 0.00 211 ARG B C 5
ATOM 6908 O O . ARG B 2 11 ? -8.192 -1.409 4.905 1.00 0.00 211 ARG B O 5
ATOM 6929 N N . ARG B 2 12 ? -6.623 -3.004 4.807 1.00 0.00 212 ARG B N 5
ATOM 6930 C CA . ARG B 2 12 ? -7.521 -4.145 4.878 1.00 0.00 212 ARG B CA 5
ATOM 6931 C C . ARG B 2 12 ? -8.297 -4.164 6.196 1.00 0.00 212 ARG B C 5
ATOM 6932 O O . ARG B 2 12 ? -9.497 -4.441 6.204 1.00 0.00 212 ARG B O 5
ATOM 6953 N N . ARG B 2 13 ? -7.648 -3.843 7.319 1.00 0.00 213 ARG B N 5
ATOM 6954 C CA . ARG B 2 13 ? -8.318 -3.674 8.606 1.00 0.00 213 ARG B CA 5
ATOM 6955 C C . ARG B 2 13 ? -9.244 -2.452 8.610 1.00 0.00 213 ARG B C 5
ATOM 6956 O O . ARG B 2 13 ? -10.189 -2.452 9.393 1.00 0.00 213 ARG B O 5
ATOM 6977 N N . ARG B 2 14 ? -9.065 -1.442 7.745 1.00 0.00 214 ARG B N 5
ATOM 6978 C CA . ARG B 2 14 ? -9.926 -0.248 7.710 1.00 0.00 214 ARG B CA 5
ATOM 6979 C C . ARG B 2 14 ? -11.401 -0.593 7.481 1.00 0.00 214 ARG B C 5
ATOM 6980 O O . ARG B 2 14 ? -12.243 0.199 7.889 1.00 0.00 214 ARG B O 5
ATOM 7001 N N . ARG B 2 15 ? -11.762 -1.771 6.944 1.00 0.00 215 ARG B N 5
ATOM 7002 C CA . ARG B 2 15 ? -13.158 -2.217 6.936 1.00 0.00 215 ARG B CA 5
ATOM 7003 C C . ARG B 2 15 ? -13.772 -2.109 8.327 1.00 0.00 215 ARG B C 5
ATOM 7004 O O . ARG B 2 15 ? -14.871 -1.587 8.486 1.00 0.00 215 ARG B O 5
ATOM 7025 N N . ALA B 2 16 ? -13.043 -2.588 9.332 1.00 0.00 216 ALA B N 5
ATOM 7026 C CA . ALA B 2 16 ? -13.467 -2.644 10.720 1.00 0.00 216 ALA B CA 5
ATOM 7027 C C . ALA B 2 16 ? -13.645 -1.266 11.367 1.00 0.00 216 ALA B C 5
ATOM 7028 O O . ALA B 2 16 ? -14.034 -1.189 12.534 1.00 0.00 216 ALA B O 5
ATOM 7035 N N . ALA B 2 17 ? -13.399 -0.177 10.644 1.00 0.00 217 ALA B N 5
ATOM 7036 C CA . ALA B 2 17 ? -13.781 1.158 11.066 1.00 0.00 217 ALA B CA 5
ATOM 7037 C C . ALA B 2 17 ? -15.291 1.375 10.947 1.00 0.00 217 ALA B C 5
ATOM 7038 O O . ALA B 2 17 ? -15.872 2.049 11.798 1.00 0.00 217 ALA B O 5
ATOM 7045 N N . ALA B 2 18 ? -15.930 0.812 9.916 1.00 0.00 218 ALA B N 5
ATOM 7046 C CA . ALA B 2 18 ? -17.319 1.020 9.587 1.00 0.00 218 ALA B CA 5
ATOM 7047 C C . ALA B 2 18 ? -17.914 -0.249 8.966 1.00 0.00 218 ALA B C 5
ATOM 7048 O O . ALA B 2 18 ? -18.504 -0.200 7.881 1.00 0.00 218 ALA B O 5
ATOM 7055 N N . ALA B 2 19 ? -17.714 -1.389 9.625 1.00 0.00 219 ALA B N 5
ATOM 7056 C CA . ALA B 2 19 ? -18.380 -2.642 9.308 1.00 0.00 219 ALA B CA 5
ATOM 7057 C C . ALA B 2 19 ? -19.725 -2.696 10.026 1.00 0.00 219 ALA B C 5
ATOM 7058 O O . ALA B 2 19 ? -20.406 -3.736 9.906 1.00 0.00 219 ALA B O 5
ATOM 8169 N N . ARG B 2 1 ? 2.820 14.730 3.972 1.00 0.00 201 ARG B N 6
ATOM 8170 C CA . ARG B 2 1 ? 1.926 14.454 2.829 1.00 0.00 201 ARG B CA 6
ATOM 8171 C C . ARG B 2 1 ? 1.665 12.942 2.588 1.00 0.00 201 ARG B C 6
ATOM 8172 O O . ARG B 2 1 ? 1.291 12.572 1.475 1.00 0.00 201 ARG B O 6
ATOM 8195 N N . ARG B 2 2 ? 1.836 12.045 3.573 1.00 0.00 202 ARG B N 6
ATOM 8196 C CA . ARG B 2 2 ? 1.447 10.633 3.451 1.00 0.00 202 ARG B CA 6
ATOM 8197 C C . ARG B 2 2 ? 1.206 10.041 4.845 1.00 0.00 202 ARG B C 6
ATOM 8198 O O . ARG B 2 2 ? 2.026 9.265 5.327 1.00 0.00 202 ARG B O 6
ATOM 8219 N N . GLY B 2 3 ? 0.083 10.379 5.478 1.00 0.00 203 GLY B N 6
ATOM 8220 C CA . GLY B 2 3 ? -0.227 9.912 6.827 1.00 0.00 203 GLY B CA 6
ATOM 8221 C C . GLY B 2 3 ? -0.246 8.386 6.934 1.00 0.00 203 GLY B C 6
ATOM 8222 O O . GLY B 2 3 ? 0.488 7.810 7.739 1.00 0.00 203 GLY B O 6
ATOM 8226 N N . SER B 2 4 ? -1.077 7.711 6.128 1.00 0.00 204 SER B N 6
ATOM 8227 C CA . SER B 2 4 ? -1.250 6.262 6.216 1.00 0.00 204 SER B CA 6
ATOM 8228 C C . SER B 2 4 ? -0.893 5.588 4.887 1.00 0.00 204 SER B C 6
ATOM 8229 O O . SER B 2 4 ? 0.294 5.354 4.665 1.00 0.00 204 SER B O 6
ATOM 8237 N N . ARG B 2 5 ? -1.857 5.294 4.000 1.00 0.00 205 ARG B N 6
ATOM 8238 C CA . ARG B 2 5 ? -1.777 4.177 3.041 1.00 0.00 205 ARG B CA 6
ATOM 8239 C C . ARG B 2 5 ? -1.422 2.885 3.792 1.00 0.00 205 ARG B C 6
ATOM 8240 O O . ARG B 2 5 ? -0.295 2.403 3.672 1.00 0.00 205 ARG B O 6
ATOM 8261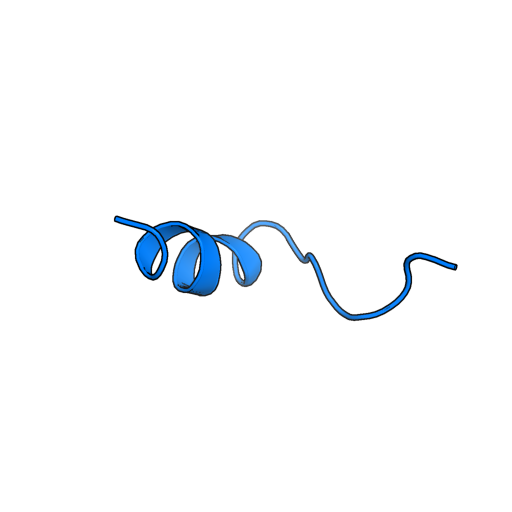 N N . PRO B 2 6 ? -2.352 2.351 4.602 1.00 0.00 206 PRO B N 6
ATOM 8262 C CA . PRO B 2 6 ? -2.095 1.196 5.453 1.00 0.00 206 PRO B CA 6
ATOM 8263 C C . PRO B 2 6 ? -1.974 -0.098 4.632 1.00 0.00 206 PRO B C 6
ATOM 8264 O O . PRO B 2 6 ? -2.118 -0.094 3.407 1.00 0.00 206 PRO B O 6
ATOM 8275 N N . SER B 2 7 ? -1.751 -1.209 5.338 1.00 0.00 207 SER B N 6
ATOM 8276 C CA . SER B 2 7 ? -1.720 -2.570 4.821 1.00 0.00 207 SER B CA 6
ATOM 8277 C C . SER B 2 7 ? -3.007 -2.936 4.075 1.00 0.00 207 SER B C 6
ATOM 8278 O O . SER B 2 7 ? -4.025 -2.260 4.217 1.00 0.00 207 SER B O 6
ATOM 8286 N N . GLY B 2 8 ? -3.022 -4.080 3.388 1.00 0.00 208 GLY B N 6
ATOM 8287 C CA . GLY B 2 8 ? -4.258 -4.772 3.054 1.00 0.00 208 GLY B CA 6
ATOM 8288 C C . GLY B 2 8 ? -4.883 -5.311 4.337 1.00 0.00 208 GLY B C 6
ATOM 8289 O O . GLY B 2 8 ? -5.798 -4.703 4.900 1.00 0.00 208 GLY B O 6
ATOM 8293 N N . ALA B 2 9 ? -4.354 -6.433 4.832 1.00 0.00 209 ALA B N 6
ATOM 8294 C CA . ALA B 2 9 ? -4.927 -7.143 5.965 1.00 0.00 209 ALA B CA 6
ATOM 8295 C C . ALA B 2 9 ? -5.032 -6.263 7.225 1.00 0.00 209 ALA B C 6
ATOM 8296 O O . ALA B 2 9 ? -6.007 -6.393 7.967 1.00 0.00 209 ALA B O 6
ATOM 8303 N N . GLU B 2 10 ? -4.090 -5.342 7.486 1.00 0.00 210 GLU B N 6
ATOM 8304 C CA . GLU B 2 10 ? -4.213 -4.474 8.664 1.00 0.00 210 GLU B CA 6
ATOM 8305 C C . GLU B 2 10 ? -5.208 -3.322 8.456 1.00 0.00 210 GLU B C 6
ATOM 8306 O O . GLU B 2 10 ? -5.696 -2.764 9.441 1.00 0.00 210 GLU B O 6
ATOM 8318 N N . ARG B 2 11 ? -5.557 -2.928 7.226 1.00 0.00 211 ARG B N 6
ATOM 8319 C CA . ARG B 2 11 ? -6.626 -1.939 7.053 1.00 0.00 211 ARG B CA 6
ATOM 8320 C C . ARG B 2 11 ? -7.954 -2.573 7.443 1.00 0.00 211 ARG B C 6
ATOM 8321 O O . ARG B 2 11 ? -8.724 -1.963 8.182 1.00 0.00 211 ARG B O 6
ATOM 8342 N N . ARG B 2 12 ? -8.164 -3.849 7.104 1.00 0.00 212 ARG B N 6
ATOM 8343 C CA . ARG B 2 12 ? -9.245 -4.648 7.654 1.00 0.00 212 ARG B CA 6
ATOM 8344 C C . ARG B 2 12 ? -9.229 -4.714 9.183 1.00 0.00 212 ARG B C 6
ATOM 8345 O O . ARG B 2 12 ? -10.269 -5.017 9.772 1.00 0.00 212 ARG B O 6
ATOM 8366 N N . ARG B 2 13 ? -8.106 -4.436 9.858 1.00 0.00 213 ARG B N 6
ATOM 8367 C CA . ARG B 2 13 ? -8.089 -4.226 11.304 1.00 0.00 213 ARG B CA 6
ATOM 8368 C C . ARG B 2 13 ? -8.636 -2.840 11.639 1.00 0.00 213 ARG B C 6
ATOM 8369 O O . ARG B 2 13 ? -9.576 -2.751 12.422 1.00 0.00 213 ARG B O 6
ATOM 8390 N N . ARG B 2 14 ? -8.111 -1.759 11.044 1.00 0.00 214 ARG B N 6
ATOM 8391 C CA . ARG B 2 14 ? -8.593 -0.391 11.302 1.00 0.00 214 ARG B CA 6
ATOM 8392 C C . ARG B 2 14 ? -10.089 -0.225 11.002 1.00 0.00 214 ARG B C 6
ATOM 8393 O O . ARG B 2 14 ? -10.757 0.580 11.649 1.00 0.00 214 ARG B O 6
ATOM 8414 N N . ARG B 2 15 ? -10.660 -1.053 10.127 1.00 0.00 215 ARG B N 6
ATOM 8415 C CA . ARG B 2 15 ? -12.096 -1.126 9.865 1.00 0.00 215 ARG B CA 6
ATOM 8416 C C . ARG B 2 15 ? -12.901 -1.311 11.153 1.00 0.00 215 ARG B C 6
ATOM 8417 O O . ARG B 2 15 ? -14.013 -0.805 11.293 1.00 0.00 215 ARG B O 6
ATOM 8438 N N . ALA B 2 16 ? -12.343 -2.075 12.086 1.00 0.00 216 ALA B N 6
ATOM 8439 C CA . ALA B 2 16 ? -12.904 -2.389 13.391 1.00 0.00 216 ALA B CA 6
ATOM 8440 C C . ALA B 2 16 ? -12.608 -1.328 14.459 1.00 0.00 216 ALA B C 6
ATOM 8441 O O . ALA B 2 16 ? -12.948 -1.534 15.628 1.00 0.00 216 ALA B O 6
ATOM 8448 N N . ALA B 2 17 ? -11.934 -0.238 14.094 1.00 0.00 217 ALA B N 6
ATOM 8449 C CA . ALA B 2 17 ? -11.753 0.950 14.917 1.00 0.00 217 ALA B CA 6
ATOM 8450 C C . ALA B 2 17 ? -12.655 2.076 14.407 1.00 0.00 217 ALA B C 6
ATOM 8451 O O . ALA B 2 17 ? -13.177 2.832 15.225 1.00 0.00 217 ALA B O 6
ATOM 8458 N N . ALA B 2 18 ? -12.872 2.167 13.088 1.00 0.00 218 ALA B N 6
ATOM 8459 C CA . ALA B 2 18 ? -13.901 3.015 12.512 1.00 0.00 218 ALA B CA 6
ATOM 8460 C C . ALA B 2 18 ? -15.276 2.570 13.026 1.00 0.00 218 ALA B C 6
ATOM 8461 O O . ALA B 2 18 ? -15.988 3.356 13.654 1.00 0.00 218 ALA B O 6
ATOM 8468 N N . ALA B 2 19 ? -15.649 1.310 12.765 1.00 0.00 219 ALA B N 6
ATOM 8469 C CA . ALA B 2 19 ? -16.896 0.741 13.251 1.00 0.00 219 ALA B CA 6
ATOM 8470 C C . ALA B 2 19 ? -16.819 0.575 14.756 1.00 0.00 219 ALA B C 6
ATOM 8471 O O . ALA B 2 19 ? -15.779 0.102 15.265 1.00 0.00 219 ALA B O 6
ATOM 9582 N N . ARG B 2 1 ? 2.112 12.543 -1.591 1.00 0.00 201 ARG B N 7
ATOM 9583 C CA . ARG B 2 1 ? 0.793 12.053 -1.165 1.00 0.00 201 ARG B CA 7
ATOM 9584 C C . ARG B 2 1 ? 1.056 10.848 -0.258 1.00 0.00 201 ARG B C 7
ATOM 9585 O O . ARG B 2 1 ? 1.751 9.919 -0.671 1.00 0.00 201 ARG B O 7
ATOM 9608 N N . ARG B 2 2 ? 0.659 10.911 1.019 1.00 0.00 202 ARG B N 7
ATOM 9609 C CA . ARG B 2 2 ? 1.072 9.968 2.065 1.00 0.00 202 ARG B CA 7
ATOM 9610 C C . ARG B 2 2 ? 0.277 10.318 3.317 1.00 0.00 202 ARG B C 7
ATOM 9611 O O . ARG B 2 2 ? 0.551 11.356 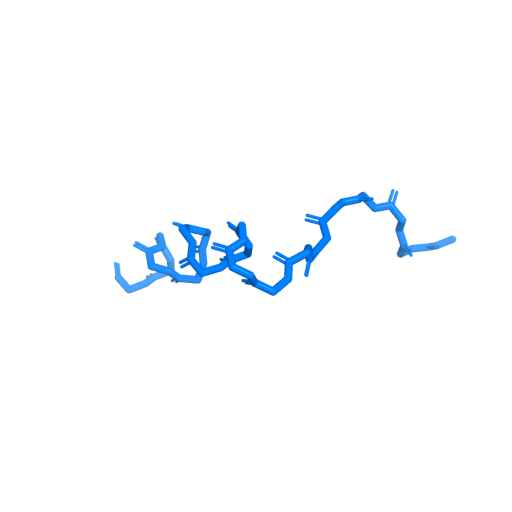3.917 1.00 0.00 202 ARG B O 7
ATOM 9632 N N . GLY B 2 3 ? -0.740 9.527 3.650 1.00 0.00 203 GLY B N 7
ATOM 9633 C CA . GLY B 2 3 ? -1.635 9.765 4.782 1.00 0.00 203 GLY B CA 7
ATOM 9634 C C . GLY B 2 3 ? -1.697 8.568 5.730 1.00 0.00 203 GLY B C 7
ATOM 9635 O O . GLY B 2 3 ? -2.790 8.133 6.084 1.00 0.00 203 GLY B O 7
ATOM 9639 N N . SER B 2 4 ? -0.535 8.021 6.107 1.00 0.00 204 SER B N 7
ATOM 9640 C CA . SER B 2 4 ? -0.279 7.033 7.152 1.00 0.00 204 SER B CA 7
ATOM 9641 C C . SER B 2 4 ? -1.401 5.991 7.326 1.00 0.00 204 SER B C 7
ATOM 9642 O O . SER B 2 4 ? -1.927 5.746 8.420 1.00 0.00 204 SER B O 7
ATOM 9650 N N . ARG B 2 5 ? -1.757 5.346 6.214 1.00 0.00 205 ARG B N 7
ATOM 9651 C CA . ARG B 2 5 ? -2.764 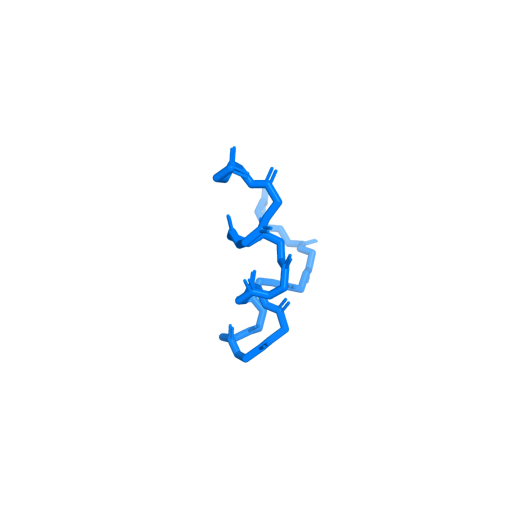4.289 6.147 1.00 0.00 205 ARG B CA 7
ATOM 9652 C C . ARG B 2 5 ? -2.280 3.093 6.972 1.00 0.00 205 ARG B C 7
ATOM 9653 O O . ARG B 2 5 ? -1.067 2.862 7.012 1.00 0.00 205 ARG B O 7
ATOM 9674 N N . PRO B 2 6 ? -3.164 2.283 7.570 1.00 0.00 206 PRO B N 7
ATOM 9675 C CA . PRO B 2 6 ? -2.740 1.017 8.141 1.00 0.00 206 PRO B CA 7
ATOM 9676 C C . PRO B 2 6 ? -2.271 0.056 7.037 1.00 0.00 206 PRO B C 7
ATOM 9677 O O . PRO B 2 6 ? -2.693 0.153 5.880 1.00 0.00 206 PRO B O 7
ATOM 9688 N N . SER B 2 7 ? -1.405 -0.886 7.407 1.00 0.00 207 SER B N 7
ATOM 9689 C CA . SER B 2 7 ? -0.914 -1.961 6.564 1.00 0.00 207 SER B CA 7
ATOM 9690 C C . SER B 2 7 ? -2.053 -2.942 6.266 1.00 0.00 207 SER B C 7
ATOM 9691 O O . SER B 2 7 ? -2.912 -3.145 7.121 1.00 0.00 207 SER B O 7
ATOM 9699 N N . GLY B 2 8 ? -2.059 -3.572 5.087 1.00 0.00 208 GLY B N 7
ATOM 9700 C CA . GLY B 2 8 ? -3.193 -4.309 4.524 1.00 0.00 208 GLY B CA 7
ATOM 9701 C C . GLY B 2 8 ? -3.897 -5.247 5.511 1.00 0.00 208 GLY B C 7
ATOM 9702 O O . GLY B 2 8 ? -5.109 -5.148 5.713 1.00 0.00 208 GLY B O 7
ATOM 9706 N N . ALA B 2 9 ? -3.149 -6.145 6.150 1.00 0.00 209 ALA B N 7
ATOM 9707 C CA . ALA B 2 9 ? -3.717 -7.180 7.004 1.00 0.00 209 ALA B CA 7
ATOM 9708 C C . ALA B 2 9 ? -4.365 -6.603 8.275 1.00 0.00 209 ALA B C 7
ATOM 9709 O O . ALA B 2 9 ? -5.382 -7.133 8.727 1.00 0.00 209 ALA B O 7
ATOM 9716 N N . GLU B 2 10 ? -3.833 -5.507 8.826 1.00 0.00 210 GLU B N 7
ATOM 9717 C CA . GLU B 2 10 ? -4.421 -4.743 9.922 1.00 0.00 210 GLU B CA 7
ATOM 9718 C C . GLU B 2 10 ? -5.553 -3.844 9.401 1.00 0.00 210 GLU B C 7
ATOM 9719 O O . GLU B 2 10 ? -6.552 -3.601 10.077 1.00 0.00 210 GLU B O 7
ATOM 9731 N N . ARG B 2 11 ? -5.442 -3.357 8.167 1.00 0.00 211 ARG B N 7
ATOM 9732 C CA . ARG B 2 11 ? -6.448 -2.549 7.491 1.00 0.00 211 ARG B CA 7
ATOM 9733 C C . ARG B 2 11 ? -7.709 -3.369 7.224 1.00 0.00 211 ARG B C 7
ATOM 9734 O O . ARG B 2 11 ? -8.794 -2.799 7.256 1.00 0.00 211 ARG B O 7
ATOM 9755 N N . ARG B 2 12 ? -7.627 -4.697 7.105 1.00 0.00 212 ARG B N 7
ATOM 9756 C CA . ARG B 2 12 ? -8.769 -5.615 7.178 1.00 0.00 212 ARG B CA 7
ATOM 9757 C C . ARG B 2 12 ? -9.579 -5.424 8.471 1.00 0.00 212 ARG B C 7
ATOM 9758 O O . ARG B 2 12 ? -10.785 -5.681 8.480 1.00 0.00 212 ARG B O 7
ATOM 9779 N N . ARG B 2 13 ? -8.956 -4.970 9.565 1.00 0.00 213 ARG B N 7
ATOM 9780 C CA . ARG B 2 13 ? -9.643 -4.620 10.806 1.00 0.00 213 ARG B CA 7
ATOM 9781 C C . ARG B 2 13 ? -10.170 -3.186 10.737 1.00 0.00 213 ARG B C 7
ATOM 9782 O O . ARG B 2 13 ? -11.336 -2.966 11.067 1.00 0.00 213 ARG B O 7
ATOM 9803 N N . ARG B 2 14 ? -9.362 -2.212 10.289 1.00 0.00 214 ARG B N 7
ATOM 9804 C CA . ARG B 2 14 ? -9.807 -0.814 10.138 1.00 0.00 214 ARG B CA 7
ATOM 9805 C C . ARG B 2 14 ? -11.031 -0.723 9.247 1.00 0.00 214 ARG B C 7
ATOM 9806 O O . ARG B 2 14 ? -11.915 0.086 9.501 1.00 0.00 214 ARG B O 7
ATOM 9827 N N . ARG B 2 15 ? -11.083 -1.541 8.203 1.00 0.00 215 ARG B N 7
ATOM 9828 C CA . ARG B 2 15 ? -12.188 -1.691 7.281 1.00 0.00 215 ARG B CA 7
ATOM 9829 C C . ARG B 2 15 ? -13.429 -1.889 8.110 1.00 0.00 215 ARG B C 7
ATOM 9830 O O . ARG B 2 15 ? -14.279 -1.019 8.163 1.00 0.00 215 ARG B O 7
ATOM 9851 N N . ALA B 2 16 ? -13.484 -2.975 8.865 1.00 0.00 216 ALA B N 7
ATOM 9852 C CA . ALA B 2 16 ? -14.639 -3.313 9.668 1.00 0.00 216 ALA B CA 7
ATOM 9853 C C . ALA B 2 16 ? -14.967 -2.322 10.790 1.00 0.00 216 ALA B C 7
ATOM 9854 O O . ALA B 2 16 ? -16.031 -2.449 11.402 1.00 0.00 216 ALA B O 7
ATOM 9861 N N . ALA B 2 17 ? -14.116 -1.332 11.057 1.00 0.00 217 ALA B N 7
ATOM 9862 C CA . ALA B 2 17 ? -14.430 -0.254 11.985 1.00 0.00 217 ALA B CA 7
ATOM 9863 C C . ALA B 2 17 ? -15.432 0.720 11.360 1.00 0.00 217 ALA B C 7
ATOM 9864 O O . ALA B 2 17 ? -16.325 1.191 12.069 1.00 0.00 217 ALA B O 7
ATOM 9871 N N . ALA B 2 18 ? -15.304 1.003 10.061 1.00 0.00 218 ALA B N 7
ATOM 9872 C CA . ALA B 2 18 ? -16.208 1.803 9.257 1.00 0.00 218 ALA B CA 7
ATOM 9873 C C . ALA B 2 18 ? -15.922 1.473 7.789 1.00 0.00 218 ALA B C 7
ATOM 9874 O O . ALA B 2 18 ? -15.124 2.157 7.146 1.00 0.00 218 ALA B O 7
ATOM 9881 N N . ALA B 2 19 ? -16.492 0.366 7.304 1.00 0.00 219 ALA B N 7
ATOM 9882 C CA . ALA B 2 19 ? -16.496 0.025 5.887 1.00 0.00 219 ALA B CA 7
ATOM 9883 C C . ALA B 2 19 ? -17.615 0.823 5.240 1.00 0.00 219 ALA B C 7
ATOM 9884 O O . ALA B 2 19 ? -18.785 0.405 5.351 1.00 0.00 219 ALA B O 7
#

Sequence (19 aa):
RRGSRPSGAERRRRRAAAARRGSRPSGAERRRRRAAAARRGSRPSGAERRRRRAAAARRGSRPSGAERRRRRAAAARRGSRPSGAERRRRRAAAARRGSRPSGAERRRRRAAAARRGSRPSGAERRRRRAAAA

Foldseek 3Di:
DDDPQDDDVVVVVVVVVPD